Protein AF-A0A348ULZ5-F1 (afdb_monomer_lite)

Sequence (71 aa):
MSDPISIADAARKRDARKRADLQERARGITLCRSGFHQWAIDQKKQFDVRSGRLVTVLRCTRCTATKTRLD

Secondary structure (DSSP, 8-state):
---HHHHHHHHHHHHHHHHHHHHHHHTTTHHHHTT---EEE-TT--EETTTTEEEEEEEETTT--EEEEE-

Foldseek 3Di:
DDDPVVVVVVVVVVVVVVVVVVVLVCFCPPCVVVVNFDWDWDPPAQADPVVRAGWTWTAGPGNRDIDIDGD

Structure (mmCIF, N/CA/C/O backbone):
data_AF-A0A348ULZ5-F1
#
_entry.id   AF-A0A348ULZ5-F1
#
loop_
_atom_site.group_PDB
_atom_site.id
_atom_site.type_symbol
_atom_site.label_atom_id
_atom_site.label_alt_id
_atom_site.label_comp_id
_atom_site.label_asym_id
_atom_site.label_entity_id
_atom_site.label_seq_id
_atom_site.pdbx_PDB_ins_code
_atom_site.Cartn_x
_atom_site.Cartn_y
_atom_site.Cartn_z
_atom_site.occupancy
_atom_site.B_iso_or_equiv
_atom_site.auth_seq_id
_atom_site.auth_comp_id
_atom_site.auth_asym_id
_atom_site.auth_atom_id
_atom_site.pdbx_PDB_model_num
ATOM 1 N N . MET A 1 1 ? 43.401 6.648 -27.036 1.00 59.47 1 MET A N 1
ATOM 2 C CA . MET A 1 1 ? 42.496 5.634 -27.617 1.00 59.47 1 MET A CA 1
ATOM 3 C C . MET A 1 1 ? 41.867 4.921 -26.433 1.00 59.47 1 MET A C 1
ATOM 5 O O . MET A 1 1 ? 42.603 4.298 -25.689 1.00 59.47 1 MET A O 1
ATOM 9 N N . SER A 1 2 ? 40.592 5.161 -26.130 1.00 62.12 2 SER A N 1
ATOM 10 C CA . SER A 1 2 ? 39.964 4.623 -24.912 1.00 62.12 2 SER A CA 1
ATOM 11 C C . SER A 1 2 ? 39.770 3.110 -25.023 1.00 62.12 2 SER A C 1
ATOM 13 O O . SER A 1 2 ? 39.291 2.640 -26.054 1.00 62.12 2 SER A O 1
ATOM 15 N N . ASP A 1 3 ? 40.117 2.365 -23.970 1.00 73.62 3 ASP A N 1
ATOM 16 C CA . ASP A 1 3 ? 40.074 0.902 -23.978 1.00 73.62 3 ASP A CA 1
ATOM 17 C C . ASP A 1 3 ? 38.643 0.368 -24.178 1.00 73.62 3 ASP A C 1
ATOM 19 O O . ASP A 1 3 ? 37.724 0.751 -23.441 1.00 73.62 3 ASP A O 1
ATOM 23 N N . PRO A 1 4 ? 38.426 -0.558 -25.129 1.00 71.56 4 PRO A N 1
ATOM 24 C CA . PRO A 1 4 ? 37.095 -1.063 -25.470 1.00 71.56 4 PRO A CA 1
ATOM 25 C C . PRO A 1 4 ? 36.412 -1.818 -24.314 1.00 71.56 4 PRO A C 1
ATOM 27 O O . PRO A 1 4 ? 35.183 -1.843 -24.236 1.00 71.56 4 PRO A O 1
ATOM 30 N N . ILE A 1 5 ? 37.188 -2.374 -23.375 1.00 72.06 5 ILE A N 1
ATOM 31 C CA . ILE A 1 5 ? 36.674 -3.070 -22.183 1.00 72.06 5 ILE A CA 1
ATOM 32 C C . ILE A 1 5 ? 35.965 -2.085 -21.236 1.00 72.06 5 ILE A C 1
ATOM 34 O O . ILE A 1 5 ? 34.831 -2.333 -20.823 1.00 72.06 5 ILE A O 1
ATOM 38 N N . SER A 1 6 ? 36.565 -0.916 -20.985 1.00 74.19 6 SER A N 1
ATOM 39 C CA . SER A 1 6 ? 35.980 0.119 -20.116 1.00 74.19 6 SER A CA 1
ATOM 40 C C . SER A 1 6 ? 34.652 0.665 -20.653 1.00 74.19 6 SER A C 1
ATOM 42 O O . SER A 1 6 ? 33.739 0.971 -19.882 1.00 74.19 6 SER A O 1
ATOM 44 N N . ILE A 1 7 ? 34.498 0.755 -21.979 1.00 75.62 7 ILE A N 1
ATOM 45 C CA . ILE A 1 7 ? 33.247 1.201 -22.613 1.00 75.62 7 ILE A CA 1
ATOM 46 C C . ILE A 1 7 ? 32.133 0.161 -22.405 1.00 75.62 7 ILE A C 1
ATOM 48 O O . ILE A 1 7 ? 30.995 0.524 -22.082 1.00 75.62 7 ILE A O 1
ATOM 52 N N . ALA A 1 8 ? 32.455 -1.129 -22.536 1.00 75.12 8 ALA A N 1
ATOM 53 C CA . ALA A 1 8 ? 31.501 -2.217 -22.330 1.00 75.12 8 ALA A CA 1
ATOM 54 C C . ALA A 1 8 ? 31.016 -2.301 -20.870 1.00 75.12 8 ALA A C 1
ATOM 56 O O . ALA A 1 8 ? 29.820 -2.482 -20.622 1.00 75.12 8 ALA A O 1
ATOM 57 N N . ASP A 1 9 ? 31.904 -2.098 -19.895 1.00 81.56 9 ASP A N 1
ATOM 58 C CA . ASP A 1 9 ? 31.533 -2.094 -18.474 1.00 81.56 9 ASP A CA 1
ATOM 59 C C . ASP A 1 9 ? 30.655 -0.898 -18.095 1.00 81.56 9 ASP A C 1
ATOM 61 O O . ASP A 1 9 ? 29.663 -1.045 -17.369 1.00 81.56 9 ASP A O 1
ATOM 65 N N . ALA A 1 10 ? 30.940 0.280 -18.655 1.00 77.56 10 ALA A N 1
ATOM 66 C CA . ALA A 1 10 ? 30.093 1.456 -18.487 1.00 77.56 10 ALA A CA 1
ATOM 67 C C . ALA A 1 10 ? 28.684 1.255 -19.082 1.00 77.56 10 ALA A C 1
ATOM 69 O O . ALA A 1 10 ? 27.696 1.733 -18.513 1.00 77.56 10 ALA A O 1
ATOM 70 N N . ALA A 1 11 ? 28.559 0.534 -20.202 1.00 79.56 11 ALA A N 1
ATOM 71 C CA . ALA A 1 11 ? 27.264 0.164 -20.777 1.00 79.56 11 ALA A CA 1
ATOM 72 C C . ALA A 1 11 ? 26.491 -0.806 -19.862 1.00 79.56 11 ALA A C 1
ATOM 74 O O . ALA A 1 11 ? 25.361 -0.502 -19.474 1.00 79.56 11 ALA A O 1
ATOM 75 N N . 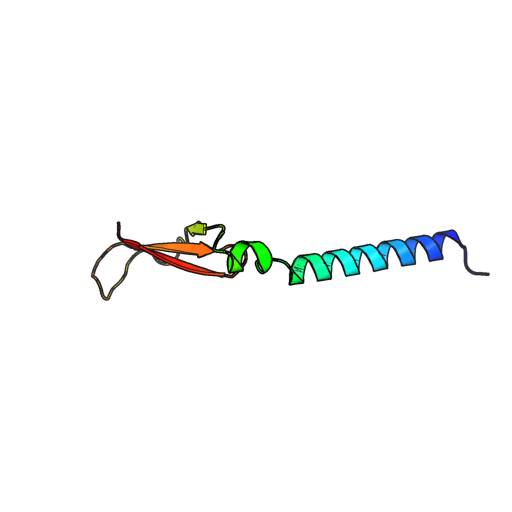ARG A 1 12 ? 27.132 -1.890 -19.396 1.00 81.50 12 ARG A N 1
ATOM 76 C CA . ARG A 1 12 ? 26.527 -2.865 -18.465 1.00 81.50 12 ARG A CA 1
ATOM 77 C C . ARG A 1 12 ? 25.999 -2.213 -17.184 1.00 81.50 12 ARG A C 1
ATOM 79 O O . ARG A 1 12 ? 24.868 -2.471 -16.766 1.00 81.50 12 ARG A O 1
ATOM 86 N N . LYS A 1 13 ? 26.787 -1.324 -16.572 1.00 83.31 13 LYS A N 1
ATOM 87 C CA . LYS A 1 13 ? 26.407 -0.612 -15.339 1.00 83.31 13 LYS A CA 1
ATOM 88 C C . LYS A 1 13 ? 25.201 0.311 -15.546 1.00 83.31 13 LYS A C 1
ATOM 90 O O . LYS A 1 13 ? 24.348 0.439 -14.665 1.00 83.31 13 LYS A O 1
ATOM 95 N N . ARG A 1 14 ? 25.107 0.943 -16.719 1.00 82.62 14 ARG A N 1
ATOM 96 C CA . ARG A 1 14 ? 23.982 1.807 -17.101 1.00 82.62 14 ARG A CA 1
ATOM 97 C C . ARG A 1 14 ? 22.690 1.009 -17.249 1.00 82.62 14 ARG A C 1
ATOM 99 O O . ARG A 1 14 ? 21.656 1.429 -16.732 1.00 82.62 14 ARG A O 1
ATOM 106 N N . ASP A 1 15 ? 22.756 -0.145 -17.901 1.00 88.81 15 ASP A N 1
ATOM 107 C CA . ASP A 1 15 ? 21.586 -0.996 -18.120 1.00 88.81 15 ASP A CA 1
ATOM 108 C C . ASP A 1 15 ? 21.074 -1.613 -16.816 1.00 88.81 15 ASP A C 1
ATOM 110 O O . ASP A 1 15 ? 19.863 -1.656 -16.592 1.00 88.81 15 ASP A O 1
ATOM 114 N N . ALA A 1 16 ? 21.973 -1.992 -15.902 1.00 88.56 16 ALA A N 1
ATOM 115 C CA . ALA A 1 16 ? 21.600 -2.442 -14.561 1.00 88.56 16 ALA A CA 1
ATOM 116 C C . ALA A 1 16 ? 20.792 -1.377 -13.793 1.00 88.56 16 ALA A C 1
ATOM 118 O O . ALA A 1 16 ? 19.747 -1.687 -13.219 1.00 88.56 16 ALA A O 1
ATOM 119 N N . ARG A 1 17 ? 21.214 -0.104 -13.842 1.00 89.50 17 ARG A N 1
ATOM 120 C CA . ARG A 1 17 ? 20.483 1.010 -13.211 1.00 89.50 17 ARG A CA 1
ATOM 121 C C . ARG A 1 17 ? 19.092 1.201 -13.815 1.00 89.50 17 ARG A C 1
ATOM 123 O O . ARG A 1 17 ? 18.131 1.368 -13.071 1.00 89.50 17 ARG A O 1
ATOM 130 N N . LYS A 1 18 ? 18.976 1.161 -15.147 1.00 90.75 18 LYS A N 1
ATOM 131 C CA . LYS A 1 18 ? 17.679 1.292 -15.834 1.00 90.75 18 LYS A CA 1
ATOM 132 C C . LYS A 1 18 ? 16.713 0.176 -15.432 1.00 90.75 18 LYS A C 1
ATOM 134 O O . LYS A 1 18 ? 15.545 0.443 -15.176 1.00 90.75 18 LYS A O 1
ATOM 139 N N . ARG A 1 19 ? 17.202 -1.065 -15.334 1.00 87.75 19 ARG A N 1
ATOM 140 C CA . ARG A 1 19 ? 16.395 -2.212 -14.884 1.00 87.75 19 ARG A CA 1
ATOM 141 C C . ARG A 1 19 ? 15.914 -2.041 -13.442 1.00 87.75 19 ARG A C 1
ATOM 143 O O . ARG A 1 19 ? 14.751 -2.317 -13.171 1.00 87.75 19 ARG A O 1
ATOM 150 N N . ALA A 1 20 ? 16.773 -1.557 -12.544 1.00 88.75 20 ALA A N 1
ATOM 151 C CA . ALA A 1 20 ? 16.400 -1.303 -11.153 1.00 88.75 20 ALA A CA 1
ATOM 152 C C . ALA A 1 20 ? 15.328 -0.204 -11.021 1.00 88.75 20 ALA A C 1
ATOM 154 O O . ALA A 1 20 ? 14.363 -0.392 -10.288 1.00 88.75 20 ALA A O 1
ATOM 155 N N . ASP A 1 21 ? 15.447 0.900 -11.767 1.00 87.94 21 ASP A N 1
ATOM 156 C CA . ASP A 1 21 ? 14.443 1.979 -11.784 1.00 87.94 21 ASP A CA 1
ATOM 157 C C . ASP A 1 21 ? 13.087 1.494 -12.328 1.00 87.94 21 ASP A C 1
ATOM 159 O O . ASP A 1 21 ? 12.050 1.748 -11.720 1.00 87.94 21 ASP A O 1
ATOM 163 N N . LEU A 1 22 ? 13.082 0.714 -13.416 1.00 87.25 22 LEU A N 1
ATOM 164 C CA . LEU A 1 22 ? 11.856 0.086 -13.925 1.00 87.25 22 LEU A CA 1
ATOM 165 C C . LEU A 1 22 ? 11.236 -0.873 -12.906 1.00 87.25 22 LEU A C 1
ATOM 167 O O . LEU A 1 22 ? 10.018 -0.878 -12.731 1.00 87.25 22 LEU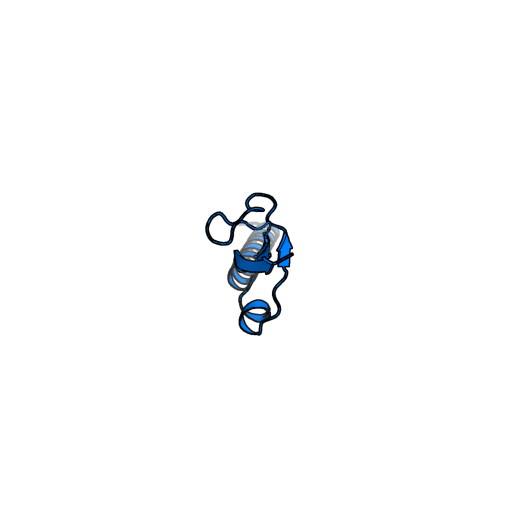 A O 1
ATOM 171 N N . GLN A 1 23 ? 12.064 -1.670 -12.225 1.00 83.75 23 GLN A N 1
ATOM 172 C CA . GLN A 1 23 ? 11.590 -2.580 -11.192 1.00 83.75 23 GLN A CA 1
ATOM 173 C C . GLN A 1 23 ? 10.963 -1.804 -10.034 1.00 83.75 23 GLN A C 1
ATOM 175 O O . GLN A 1 23 ? 9.872 -2.168 -9.615 1.00 83.75 23 GLN A O 1
ATOM 180 N N . GLU A 1 24 ? 11.604 -0.735 -9.555 1.00 82.94 24 GLU A N 1
ATOM 181 C CA . GLU A 1 24 ? 11.083 0.109 -8.477 1.00 82.94 24 GLU A CA 1
ATOM 182 C C . GLU A 1 24 ? 9.751 0.756 -8.866 1.00 82.94 24 GLU A C 1
ATOM 184 O O . GLU A 1 24 ? 8.776 0.642 -8.129 1.00 82.94 24 GLU A O 1
ATOM 189 N N . ARG A 1 25 ? 9.654 1.334 -10.069 1.00 78.94 25 ARG A N 1
ATOM 190 C CA . ARG A 1 25 ? 8.400 1.919 -10.572 1.00 78.94 25 ARG A CA 1
ATOM 191 C C . ARG A 1 25 ? 7.287 0.890 -10.702 1.00 78.94 25 ARG A C 1
ATOM 193 O O . ARG A 1 25 ? 6.132 1.222 -10.477 1.00 78.94 25 ARG A O 1
ATOM 200 N N . ALA A 1 26 ? 7.613 -0.347 -11.065 1.00 79.50 26 ALA A N 1
ATOM 201 C CA . ALA A 1 26 ? 6.636 -1.423 -11.188 1.00 79.50 26 ALA A CA 1
ATOM 202 C C . ALA A 1 26 ? 6.239 -2.051 -9.836 1.00 79.50 26 ALA A C 1
ATOM 204 O O . ALA A 1 26 ? 5.252 -2.797 -9.782 1.00 79.50 26 ALA A O 1
ATOM 205 N N . ARG A 1 27 ? 6.963 -1.776 -8.737 1.00 75.12 27 ARG A N 1
ATOM 206 C CA . ARG A 1 27 ? 6.639 -2.333 -7.414 1.00 75.12 27 ARG A CA 1
ATOM 207 C C . ARG A 1 27 ? 5.254 -1.877 -6.978 1.00 75.12 27 ARG A C 1
ATOM 209 O O . ARG A 1 27 ? 4.930 -0.699 -6.954 1.00 75.12 27 ARG A O 1
ATOM 216 N N . GLY A 1 28 ? 4.413 -2.850 -6.637 1.00 70.50 28 GLY A N 1
ATOM 217 C CA . GLY A 1 28 ? 3.065 -2.582 -6.141 1.00 70.50 28 GLY A CA 1
ATOM 218 C C . GLY A 1 28 ? 2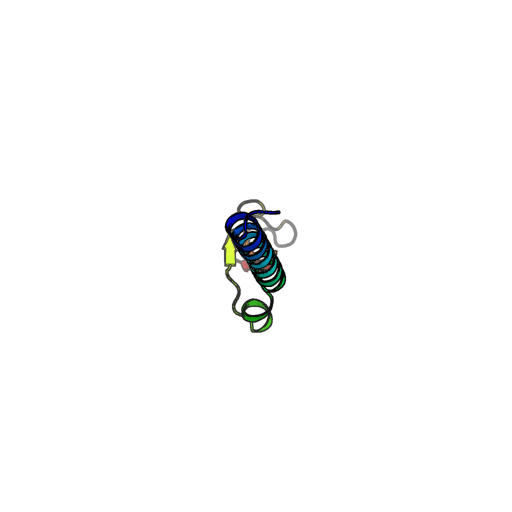.071 -2.068 -7.186 1.00 70.50 28 GLY A C 1
ATOM 219 O O . GLY A 1 28 ? 0.967 -1.707 -6.800 1.00 70.50 28 GLY A O 1
ATOM 220 N N . ILE A 1 29 ? 2.402 -2.064 -8.486 1.00 79.31 29 ILE A N 1
ATOM 221 C CA . ILE A 1 29 ? 1.457 -1.664 -9.541 1.00 79.31 29 ILE A CA 1
ATOM 222 C C . ILE A 1 29 ? 0.622 -2.858 -10.006 1.00 79.31 29 ILE A C 1
ATOM 224 O O . ILE A 1 29 ? -0.580 -2.875 -9.781 1.00 79.31 29 ILE A O 1
ATOM 228 N N . THR A 1 30 ? 1.221 -3.875 -10.622 1.00 81.69 30 THR A N 1
ATOM 229 C CA . THR A 1 30 ? 0.468 -4.979 -11.250 1.00 81.69 30 THR A CA 1
ATOM 230 C C . THR A 1 30 ? -0.297 -5.827 -10.235 1.00 81.69 30 THR A C 1
ATOM 232 O O . THR A 1 30 ? -1.518 -5.902 -10.295 1.00 81.69 30 THR A O 1
ATOM 235 N N . LEU A 1 31 ? 0.394 -6.420 -9.256 1.00 86.38 31 LEU A N 1
ATOM 236 C CA . LEU A 1 31 ? -0.243 -7.328 -8.291 1.00 86.38 31 LEU A CA 1
ATOM 237 C C . LEU A 1 31 ? -1.248 -6.617 -7.379 1.00 86.38 31 LEU A C 1
ATOM 239 O O . LEU A 1 31 ? -2.347 -7.119 -7.154 1.00 86.38 31 LEU A O 1
ATOM 243 N N . CYS A 1 32 ? -0.892 -5.444 -6.855 1.00 89.00 32 CYS A N 1
ATOM 244 C CA . CYS A 1 32 ? -1.751 -4.759 -5.894 1.00 89.00 32 CYS A CA 1
ATOM 245 C C . CYS A 1 32 ? -2.971 -4.114 -6.554 1.00 89.00 32 CYS A C 1
ATOM 247 O O . CYS A 1 32 ? -4.031 -4.124 -5.939 1.00 89.00 32 CYS A O 1
ATOM 249 N N . ARG A 1 33 ? -2.876 -3.617 -7.800 1.00 85.69 33 ARG A N 1
ATOM 250 C CA . ARG A 1 33 ? -4.058 -3.110 -8.526 1.00 85.69 33 ARG A CA 1
ATOM 251 C C . ARG A 1 33 ? -5.080 -4.208 -8.816 1.00 85.69 33 ARG A C 1
ATOM 253 O O . ARG A 1 33 ? -6.269 -3.925 -8.824 1.00 85.69 33 ARG A O 1
ATOM 260 N N . SER A 1 34 ? -4.634 -5.450 -8.993 1.00 87.69 34 SER A N 1
ATOM 261 C CA . SER A 1 34 ? -5.511 -6.619 -9.139 1.00 87.69 34 SER A CA 1
ATOM 262 C C . SER A 1 34 ? -6.042 -7.170 -7.804 1.00 87.69 34 SER A C 1
ATOM 264 O O . SER A 1 34 ? -6.724 -8.187 -7.805 1.00 87.69 34 SER A O 1
ATOM 266 N N . GLY A 1 35 ? -5.724 -6.540 -6.664 1.00 87.00 35 GLY A N 1
ATOM 267 C CA . GLY A 1 35 ? -6.174 -6.957 -5.329 1.00 87.00 35 GLY A CA 1
ATOM 268 C C . GLY A 1 35 ? -5.251 -7.946 -4.601 1.00 87.00 35 GLY A C 1
ATOM 269 O O . GLY A 1 35 ? -5.518 -8.307 -3.453 1.00 87.00 35 GLY A O 1
ATOM 270 N N . PHE A 1 36 ? -4.127 -8.354 -5.202 1.00 89.19 36 PHE A N 1
ATOM 271 C CA . PHE A 1 36 ? -3.164 -9.290 -4.605 1.00 89.19 36 PHE A CA 1
ATOM 272 C C . PHE A 1 36 ? -2.122 -8.563 -3.750 1.00 89.19 36 PHE A C 1
ATOM 274 O O . PHE A 1 36 ? -0.944 -8.397 -4.101 1.00 89.19 36 PHE A O 1
ATOM 281 N N . HIS A 1 37 ? -2.571 -8.104 -2.589 1.00 91.00 37 HIS A N 1
ATOM 282 C CA . HIS A 1 37 ? -1.722 -7.419 -1.625 1.00 91.00 37 HIS A CA 1
ATOM 283 C C . HIS A 1 37 ? -0.882 -8.399 -0.799 1.00 91.00 37 HIS A C 1
ATOM 285 O O . HIS A 1 37 ? -1.357 -9.440 -0.351 1.00 91.00 37 HIS A O 1
ATOM 291 N N . GLN A 1 38 ? 0.373 -8.023 -0.548 1.00 89.88 38 GLN A N 1
ATOM 292 C CA . GLN A 1 38 ? 1.196 -8.658 0.480 1.00 89.88 38 GLN A CA 1
ATOM 293 C C . GLN A 1 38 ? 0.977 -7.913 1.791 1.00 89.88 38 GLN A C 1
ATOM 295 O O . GLN A 1 38 ? 1.554 -6.847 1.994 1.00 89.88 38 GLN A O 1
ATOM 300 N N . TRP A 1 39 ? 0.092 -8.445 2.626 1.00 92.25 39 TRP A N 1
ATOM 301 C CA . TRP A 1 39 ? -0.262 -7.875 3.920 1.00 92.25 39 TRP A CA 1
ATOM 302 C C . TRP A 1 39 ? 0.780 -8.235 4.980 1.00 92.25 39 TRP A C 1
ATOM 304 O O . TRP A 1 39 ? 1.113 -9.404 5.148 1.00 92.25 39 TRP A O 1
ATOM 314 N N . ALA A 1 40 ? 1.263 -7.234 5.708 1.00 91.94 40 ALA A N 1
ATOM 315 C CA . ALA A 1 40 ? 2.090 -7.387 6.898 1.00 91.94 40 ALA A CA 1
ATOM 316 C C . ALA A 1 40 ? 1.396 -6.717 8.087 1.00 91.94 40 ALA A C 1
ATOM 318 O O . ALA A 1 40 ? 0.702 -5.719 7.909 1.00 91.94 40 ALA A O 1
ATOM 319 N N . ILE A 1 41 ? 1.570 -7.252 9.293 1.00 90.19 41 ILE A N 1
ATOM 320 C CA . ILE A 1 41 ? 0.961 -6.685 10.501 1.00 90.19 41 ILE A CA 1
ATOM 321 C C . ILE A 1 41 ? 1.710 -5.409 10.895 1.00 90.19 41 ILE A C 1
ATOM 323 O O . ILE A 1 41 ? 2.925 -5.424 11.095 1.00 90.19 41 ILE A O 1
ATOM 327 N N . ASP A 1 42 ? 0.976 -4.307 11.015 1.00 86.88 42 ASP A N 1
ATOM 328 C CA . ASP A 1 42 ? 1.478 -3.047 11.548 1.00 86.88 42 ASP A CA 1
ATOM 329 C C . ASP A 1 42 ? 1.349 -3.071 13.075 1.00 86.88 42 ASP A C 1
ATOM 331 O O . ASP A 1 42 ? 0.286 -2.824 13.644 1.00 86.88 42 ASP A O 1
ATOM 335 N N . GLN A 1 43 ? 2.452 -3.392 13.751 1.00 82.31 43 GLN A N 1
ATOM 336 C CA . GLN A 1 43 ? 2.484 -3.525 15.210 1.00 82.31 43 GLN A CA 1
ATOM 337 C C . GLN A 1 43 ? 2.244 -2.198 15.946 1.00 82.31 43 GLN A C 1
ATOM 339 O O . GLN A 1 43 ? 2.003 -2.209 17.149 1.00 82.31 43 GLN A O 1
ATOM 344 N N . LYS A 1 44 ? 2.296 -1.051 15.252 1.00 81.88 44 LYS A N 1
ATOM 345 C CA . LYS A 1 44 ? 2.178 0.268 15.887 1.00 81.88 44 LYS A CA 1
ATOM 346 C C . LYS A 1 44 ? 0.770 0.595 16.366 1.00 81.88 44 LYS A C 1
ATOM 348 O O . LYS A 1 44 ? 0.626 1.375 17.303 1.00 81.88 44 LYS A O 1
ATOM 353 N N . LYS A 1 45 ? -0.267 0.077 15.702 1.00 70.62 45 LYS A N 1
ATOM 354 C CA . LYS A 1 45 ? -1.652 0.465 15.985 1.00 70.62 45 LYS A CA 1
ATOM 355 C C . LYS A 1 45 ? -2.514 -0.771 16.183 1.00 70.62 45 LYS A C 1
ATOM 357 O O . LYS A 1 45 ? -2.989 -1.358 15.218 1.00 70.62 45 LYS A O 1
ATOM 362 N N . GLN A 1 46 ? -2.689 -1.124 17.454 1.00 75.94 46 GLN A N 1
ATOM 363 C CA . GLN A 1 46 ? -3.438 -2.302 17.879 1.00 75.94 46 GLN A CA 1
ATOM 364 C C . GLN A 1 46 ? -4.782 -1.964 18.526 1.00 75.94 46 GLN A C 1
ATOM 366 O O . GLN A 1 46 ? -5.578 -2.861 18.710 1.00 75.94 46 GLN A O 1
ATOM 371 N N . PHE A 1 47 ? -5.076 -0.708 18.877 1.00 83.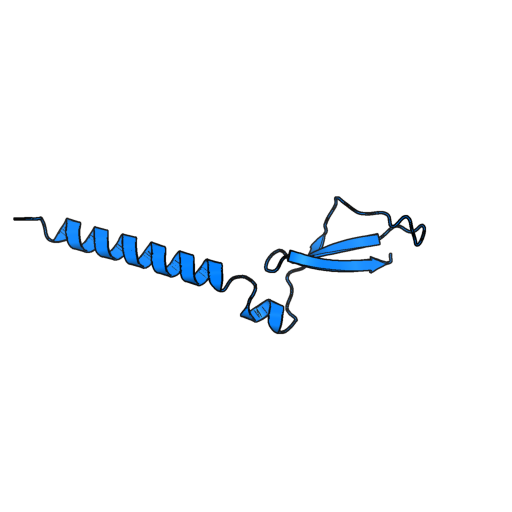56 47 PHE A N 1
ATOM 372 C CA . PHE A 1 47 ? -6.325 -0.348 19.562 1.00 83.56 47 PHE A CA 1
ATOM 373 C C . PHE A 1 47 ? -7.034 0.801 18.844 1.00 83.56 47 PHE A C 1
ATOM 375 O O . PHE A 1 47 ? -6.416 1.827 18.536 1.00 83.56 47 PHE A O 1
ATOM 382 N N . ASP A 1 48 ? -8.323 0.629 18.559 1.00 85.00 48 ASP A N 1
ATOM 383 C CA . ASP A 1 48 ? -9.163 1.660 17.960 1.00 85.00 48 ASP A CA 1
ATOM 384 C C . ASP A 1 48 ? -10.032 2.336 19.027 1.00 85.00 48 ASP A C 1
ATOM 386 O O . ASP A 1 48 ? -10.983 1.757 19.546 1.00 85.00 48 ASP A O 1
ATOM 390 N N . VAL A 1 49 ? -9.718 3.599 19.325 1.00 87.62 49 VAL A N 1
ATOM 391 C CA . VAL A 1 49 ? -10.388 4.402 20.367 1.00 87.62 49 VAL A CA 1
ATOM 392 C C . VAL A 1 49 ? -11.874 4.604 20.068 1.00 87.62 49 VAL A C 1
ATOM 394 O O . VAL A 1 49 ? -12.678 4.702 20.988 1.00 87.62 49 VAL A O 1
ATOM 397 N N . ARG A 1 50 ? -12.257 4.654 18.786 1.00 84.88 50 ARG A N 1
ATOM 398 C CA . ARG A 1 50 ? -13.651 4.880 18.383 1.00 84.88 50 ARG A CA 1
ATOM 399 C C . ARG A 1 50 ? -14.541 3.672 18.643 1.00 84.88 50 ARG A C 1
ATOM 401 O O . ARG A 1 50 ? -15.669 3.849 19.084 1.00 84.88 50 ARG A O 1
ATOM 408 N N . SER A 1 51 ? -14.054 2.469 18.349 1.00 81.38 51 SER A N 1
ATOM 409 C CA . SER A 1 51 ? -14.800 1.230 18.591 1.00 81.38 51 SER A CA 1
ATOM 410 C C . SER A 1 51 ? -14.550 0.627 19.975 1.00 81.38 51 SER A C 1
ATOM 412 O O . SER A 1 51 ? -15.306 -0.250 20.391 1.00 81.38 51 SER A O 1
ATOM 414 N N . GLY A 1 52 ? -13.517 1.089 20.690 1.00 88.44 52 GLY A N 1
ATOM 415 C CA . GLY A 1 52 ? -13.133 0.579 22.007 1.00 88.44 52 GLY A CA 1
ATOM 416 C C . GLY A 1 52 ? -12.583 -0.847 21.959 1.00 88.44 52 GLY A C 1
ATOM 417 O O . GLY A 1 52 ? -12.717 -1.583 22.933 1.00 88.44 52 GLY A O 1
ATOM 418 N N . ARG A 1 53 ? -12.019 -1.267 20.819 1.00 86.81 53 ARG A N 1
ATOM 419 C CA . ARG A 1 53 ? -11.583 -2.650 20.576 1.00 86.81 53 ARG A CA 1
ATOM 420 C C . ARG A 1 53 ? -10.141 -2.723 20.102 1.00 86.81 53 ARG A C 1
ATOM 422 O O . ARG A 1 53 ? -9.618 -1.789 19.486 1.00 86.81 53 ARG A O 1
ATOM 429 N N . LEU A 1 54 ? -9.522 -3.873 20.360 1.00 88.31 54 LEU A N 1
ATOM 430 C CA . LEU A 1 54 ? -8.255 -4.232 19.745 1.00 88.31 54 LEU A CA 1
ATOM 431 C C . LEU A 1 54 ? -8.505 -4.532 18.260 1.00 88.31 54 LEU A C 1
ATOM 433 O O . LEU A 1 54 ? -9.451 -5.225 17.894 1.00 88.31 54 LEU A O 1
ATOM 437 N N . VAL A 1 55 ? -7.686 -3.955 17.394 1.00 89.50 55 VAL A N 1
ATOM 438 C CA . VAL A 1 55 ? -7.762 -4.113 15.949 1.00 89.50 55 VAL A CA 1
ATOM 439 C C . VAL A 1 55 ? -6.392 -4.471 15.408 1.00 89.50 55 VAL A C 1
ATOM 441 O O . VAL A 1 55 ? -5.385 -3.866 15.768 1.00 89.50 55 VAL A O 1
ATOM 444 N N . THR A 1 56 ? -6.349 -5.421 14.483 1.00 89.56 56 THR A N 1
ATOM 445 C CA . THR A 1 56 ? -5.118 -5.747 13.768 1.00 89.56 56 THR A CA 1
ATOM 446 C C . THR A 1 56 ? -5.073 -4.951 12.473 1.00 89.56 56 THR A C 1
ATOM 448 O O . THR A 1 56 ? -5.856 -5.190 11.549 1.00 89.56 56 THR A O 1
ATOM 451 N N . VAL A 1 57 ? -4.150 -3.994 12.384 1.00 89.94 57 VAL A N 1
ATOM 452 C CA . VAL A 1 57 ? -3.895 -3.266 11.139 1.00 89.94 57 VAL A CA 1
ATOM 453 C C . VAL A 1 57 ? -2.908 -4.056 10.288 1.00 89.94 57 VAL A C 1
ATOM 455 O O . VAL A 1 57 ? -1.809 -4.394 10.713 1.00 89.94 57 VAL A O 1
ATOM 458 N N . LEU A 1 58 ? -3.300 -4.333 9.054 1.00 91.44 58 LEU A N 1
ATOM 459 C CA . LEU A 1 58 ? -2.478 -4.929 8.018 1.00 91.44 58 LEU A CA 1
ATOM 460 C C . LEU A 1 58 ? -2.058 -3.833 7.041 1.00 91.44 58 LEU A C 1
ATOM 462 O O . LEU A 1 58 ? -2.902 -3.155 6.461 1.00 91.44 58 LEU A O 1
ATOM 466 N N . ARG A 1 59 ? -0.760 -3.666 6.819 1.00 91.62 59 ARG A N 1
ATOM 467 C CA . ARG A 1 59 ? -0.190 -2.751 5.831 1.00 91.62 59 ARG A CA 1
ATOM 468 C C . ARG A 1 59 ? 0.418 -3.545 4.686 1.00 91.62 59 ARG A C 1
ATOM 470 O O . ARG A 1 59 ? 1.152 -4.506 4.903 1.00 91.62 59 ARG A O 1
ATOM 477 N N . CYS A 1 60 ? 0.140 -3.138 3.455 1.00 91.94 60 CYS A N 1
ATOM 478 C CA . CYS A 1 60 ? 0.767 -3.736 2.296 1.00 91.94 60 CYS A CA 1
ATOM 479 C C . CYS A 1 60 ? 2.221 -3.271 2.177 1.00 91.94 60 CYS A C 1
ATOM 481 O O . CYS A 1 60 ? 2.486 -2.073 2.099 1.00 91.94 60 CYS A O 1
ATOM 483 N N . THR A 1 61 ? 3.156 -4.214 2.097 1.00 88.88 61 THR A N 1
ATOM 484 C CA . THR A 1 61 ? 4.595 -3.932 1.935 1.00 88.88 61 THR A CA 1
ATOM 485 C C . THR A 1 61 ? 4.942 -3.333 0.570 1.00 88.88 61 THR A C 1
ATOM 487 O O . THR A 1 61 ? 5.982 -2.703 0.426 1.00 88.88 61 THR A O 1
ATOM 490 N N . ARG A 1 62 ? 4.079 -3.531 -0.438 1.00 87.44 62 ARG A N 1
ATOM 491 C CA . ARG A 1 62 ? 4.315 -3.104 -1.826 1.00 87.44 62 ARG A CA 1
ATOM 492 C C . ARG A 1 62 ? 3.726 -1.732 -2.136 1.00 87.44 62 ARG A C 1
ATOM 494 O O . ARG A 1 62 ? 4.413 -0.893 -2.692 1.00 87.44 62 ARG A O 1
ATOM 501 N N . CYS A 1 63 ? 2.449 -1.525 -1.810 1.00 85.38 63 CYS A N 1
ATOM 502 C CA . CYS A 1 63 ? 1.691 -0.331 -2.206 1.00 85.38 63 CYS A CA 1
ATOM 503 C C . CYS A 1 63 ? 1.205 0.512 -1.020 1.00 85.38 63 CYS A C 1
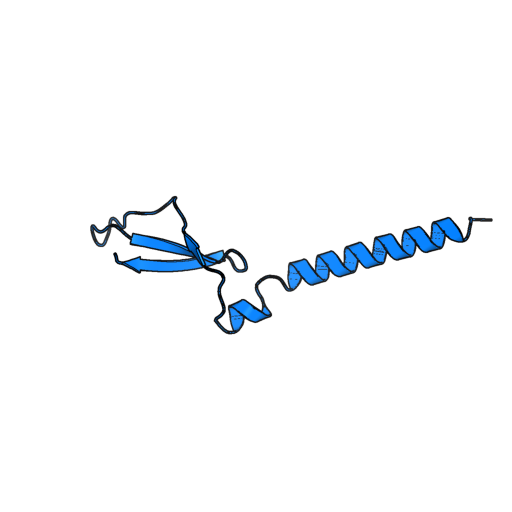ATOM 505 O O . CYS A 1 63 ? 0.324 1.342 -1.203 1.00 85.38 63 CYS A O 1
ATOM 507 N N . THR A 1 64 ? 1.696 0.229 0.194 1.00 85.75 64 THR A N 1
ATOM 508 C CA . THR A 1 64 ? 1.401 0.935 1.459 1.00 85.75 64 THR A CA 1
ATOM 509 C C . THR A 1 64 ? -0.068 1.028 1.890 1.00 85.75 64 THR A C 1
ATOM 511 O O . THR A 1 64 ? -0.334 1.566 2.966 1.00 85.75 64 THR A O 1
ATOM 514 N N . ALA A 1 65 ? -0.995 0.433 1.131 1.00 89.56 65 ALA A N 1
ATOM 515 C CA . ALA A 1 65 ? -2.408 0.304 1.478 1.00 89.56 65 ALA A CA 1
ATOM 516 C C . ALA A 1 65 ? -2.589 -0.338 2.858 1.00 89.56 65 ALA A C 1
ATOM 518 O O . ALA A 1 65 ? -1.797 -1.194 3.255 1.00 89.56 65 ALA A O 1
ATOM 519 N N . THR A 1 66 ? -3.636 0.048 3.579 1.00 91.06 66 THR A N 1
ATOM 520 C CA . THR A 1 66 ? -3.941 -0.473 4.914 1.00 91.06 66 THR A CA 1
ATOM 521 C C . THR A 1 66 ? -5.303 -1.155 4.939 1.00 91.06 66 THR A C 1
ATOM 523 O O . THR A 1 66 ? -6.245 -0.730 4.274 1.00 91.06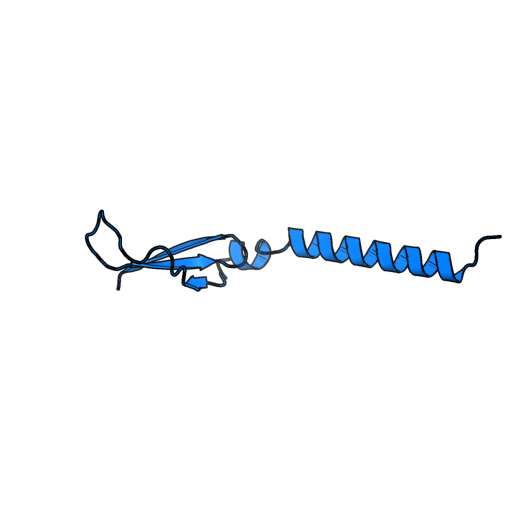 66 THR A O 1
ATOM 526 N N . LYS A 1 67 ? -5.406 -2.232 5.712 1.00 89.44 67 LYS A N 1
ATOM 527 C CA . LYS A 1 67 ? -6.631 -2.988 5.962 1.00 89.44 67 LYS A CA 1
ATOM 528 C C . LYS A 1 67 ? -6.718 -3.279 7.451 1.00 89.44 67 LYS A C 1
ATOM 530 O O . LYS A 1 67 ? -5.769 -3.796 8.022 1.00 89.44 67 LYS A O 1
ATOM 535 N N . THR A 1 68 ? -7.848 -2.985 8.073 1.00 88.56 68 THR A N 1
ATOM 536 C CA . THR A 1 68 ? -8.066 -3.274 9.495 1.00 88.56 68 THR A CA 1
ATOM 537 C C . THR A 1 68 ? -8.912 -4.531 9.631 1.00 88.56 68 THR A C 1
ATOM 539 O O . THR A 1 68 ? -9.925 -4.670 8.945 1.00 88.56 68 THR A O 1
ATOM 542 N N . ARG A 1 69 ? -8.497 -5.452 10.500 1.00 82.75 69 ARG A N 1
ATOM 543 C CA . ARG A 1 69 ? -9.286 -6.611 10.917 1.00 82.75 69 ARG A CA 1
ATOM 544 C C . ARG A 1 69 ? -9.689 -6.416 12.377 1.00 82.75 69 ARG A C 1
ATOM 546 O O . ARG A 1 69 ? -8.833 -6.106 13.202 1.00 82.75 69 ARG A O 1
ATOM 553 N N . LEU A 1 70 ? -10.981 -6.558 12.657 1.00 79.25 70 LEU A N 1
ATOM 554 C CA . LEU A 1 70 ? -11.488 -6.667 14.022 1.00 79.25 70 LEU A CA 1
ATOM 555 C C . LEU A 1 70 ? -11.154 -8.071 14.525 1.00 79.25 70 LEU A C 1
ATOM 557 O O . LEU A 1 70 ? -11.383 -9.033 13.785 1.00 79.25 70 LEU A O 1
ATOM 561 N N . ASP A 1 71 ? -10.584 -8.145 15.719 1.00 64.75 71 ASP A N 1
ATOM 562 C CA . ASP A 1 71 ? -10.410 -9.395 16.462 1.00 64.75 71 ASP A CA 1
ATOM 563 C C . ASP A 1 71 ? -11.537 -9.539 17.499 1.00 64.75 71 ASP A C 1
ATOM 565 O O . ASP A 1 71 ? -12.073 -8.486 17.936 1.00 64.75 71 ASP A O 1
#

Radius of gyration: 21.46 Å; chains: 1; bounding box: 57×15×50 Å

pLDDT: mean 83.54, std 7.33, range [59.47, 92.25]